Protein AF-A0A151QX28-F1 (afdb_monomer)

Organism: Cajanus cajan (NCBI:txid3821)

Radius of gyration: 12.08 Å; Cα contacts (8 Å, |Δi|>4): 25; chains: 1; bounding box: 32×14×30 Å

Structure (mmCIF, N/CA/C/O backbone):
data_AF-A0A151QX28-F1
#
_entry.id   AF-A0A151QX28-F1
#
loop_
_atom_site.group_PDB
_atom_site.id
_atom_site.type_symbol
_atom_site.label_atom_id
_atom_site.label_alt_id
_atom_site.label_comp_id
_atom_site.label_asym_id
_atom_site.label_entity_id
_atom_site.label_seq_id
_atom_site.pdbx_PDB_ins_code
_atom_site.Cartn_x
_atom_site.Cartn_y
_atom_site.Cartn_z
_atom_site.occupancy
_atom_site.B_iso_or_equiv
_atom_site.auth_seq_id
_atom_site.auth_comp_id
_atom_site.auth_asym_id
_atom_site.auth_atom_id
_atom_site.pdbx_PDB_model_num
ATOM 1 N N . MET A 1 1 ? 2.653 -5.874 4.024 1.00 76.75 1 MET A N 1
ATOM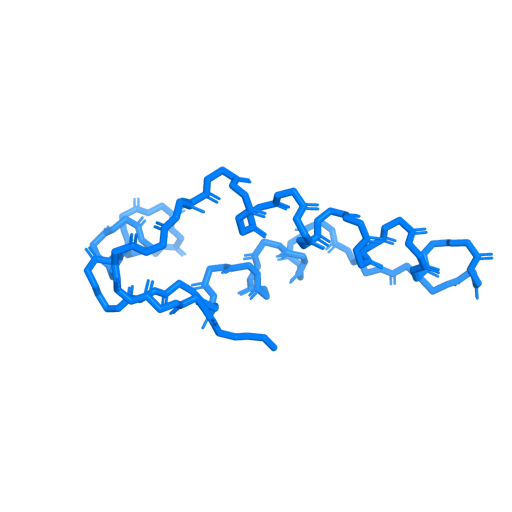 2 C CA . MET A 1 1 ? 2.404 -4.794 5.005 1.00 76.75 1 MET A CA 1
ATOM 3 C C . MET A 1 1 ? 0.936 -4.812 5.389 1.00 76.75 1 MET A C 1
ATOM 5 O O . MET A 1 1 ? 0.106 -5.048 4.521 1.00 76.75 1 MET A O 1
ATOM 9 N N . LYS A 1 2 ? 0.623 -4.598 6.666 1.00 91.81 2 LYS A N 1
ATOM 10 C CA . LYS A 1 2 ? -0.736 -4.364 7.165 1.00 91.81 2 LYS A CA 1
ATOM 11 C C . LYS A 1 2 ? -0.673 -3.118 8.037 1.00 91.81 2 LYS A C 1
ATOM 13 O O . LYS A 1 2 ? 0.293 -2.976 8.780 1.00 91.81 2 LYS A O 1
ATOM 18 N N . MET A 1 3 ? -1.647 -2.233 7.894 1.00 95.12 3 MET A N 1
ATOM 19 C CA . MET A 1 3 ? -1.794 -1.076 8.765 1.00 95.12 3 MET A CA 1
ATOM 20 C C . MET A 1 3 ? -2.440 -1.527 10.075 1.00 95.12 3 MET A C 1
ATOM 22 O O . MET A 1 3 ? -3.363 -2.348 10.066 1.00 95.12 3 MET A O 1
ATOM 26 N N . HIS A 1 4 ? -1.961 -1.001 11.196 1.00 92.94 4 HIS A N 1
ATOM 27 C CA . HIS A 1 4 ? -2.545 -1.279 12.506 1.00 92.94 4 HIS A CA 1
ATOM 28 C C . HIS A 1 4 ? -3.583 -0.219 12.899 1.00 92.94 4 HIS A C 1
ATOM 30 O O . HIS A 1 4 ? -3.530 0.932 12.463 1.00 92.94 4 HIS A O 1
ATOM 36 N N . GLU A 1 5 ? -4.545 -0.607 13.741 1.00 91.62 5 GLU A N 1
ATOM 37 C CA . GLU A 1 5 ? -5.511 0.335 14.317 1.00 91.62 5 GLU A CA 1
ATOM 38 C C . GLU A 1 5 ? -4.778 1.450 15.084 1.00 91.62 5 GLU A C 1
ATOM 40 O O . GLU A 1 5 ? -3.862 1.186 15.863 1.00 91.62 5 GLU A O 1
ATOM 45 N N . GLY A 1 6 ? -5.178 2.703 14.851 1.00 90.75 6 GLY A N 1
ATOM 46 C CA . GLY A 1 6 ? -4.543 3.888 15.441 1.00 90.75 6 GLY A CA 1
ATOM 47 C C . GLY A 1 6 ? -3.303 4.413 14.703 1.00 90.75 6 GLY A C 1
ATOM 48 O O . GLY A 1 6 ? -2.795 5.473 15.070 1.00 90.75 6 GLY A O 1
ATOM 49 N N . GLU A 1 7 ? -2.821 3.737 13.654 1.00 93.31 7 GLU A N 1
ATOM 50 C CA . GLU A 1 7 ? -1.785 4.296 12.779 1.00 93.31 7 GLU A CA 1
ATOM 51 C C . GLU A 1 7 ? -2.333 5.426 11.894 1.00 93.31 7 GLU A C 1
ATOM 53 O O . GLU A 1 7 ? -3.520 5.493 11.573 1.00 93.31 7 GLU A O 1
ATOM 58 N N . SER A 1 8 ? -1.451 6.334 11.4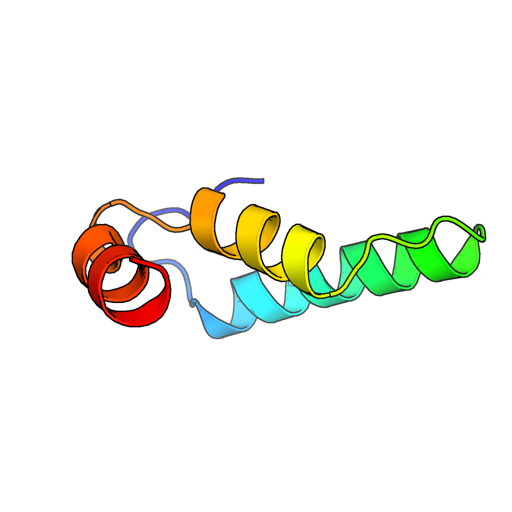66 1.00 94.94 8 SER A N 1
ATOM 59 C CA . SER A 1 8 ? -1.819 7.384 10.513 1.00 94.94 8 SER A CA 1
ATOM 60 C C . SER A 1 8 ? -1.983 6.796 9.114 1.00 94.94 8 SER A C 1
ATOM 62 O O . SER A 1 8 ? -1.016 6.305 8.527 1.00 94.94 8 SER A O 1
ATOM 64 N N . ILE A 1 9 ? -3.189 6.915 8.555 1.00 93.81 9 ILE A N 1
ATOM 65 C CA . ILE A 1 9 ? -3.485 6.465 7.190 1.00 93.81 9 ILE A CA 1
ATOM 66 C C . ILE A 1 9 ? -2.607 7.166 6.147 1.00 93.81 9 ILE A C 1
ATOM 68 O O . ILE A 1 9 ? -2.118 6.514 5.232 1.00 93.81 9 ILE A O 1
ATOM 72 N N . HIS A 1 10 ? -2.320 8.460 6.319 1.00 95.31 10 HIS A N 1
ATOM 73 C CA . HIS A 1 10 ? -1.436 9.197 5.412 1.00 95.31 10 HIS A CA 1
ATOM 74 C C . HIS A 1 10 ? -0.023 8.615 5.402 1.00 95.31 10 HIS A C 1
ATOM 76 O O . HIS A 1 10 ? 0.518 8.340 4.337 1.00 95.31 10 HIS A O 1
ATOM 82 N N . LYS A 1 11 ? 0.538 8.330 6.585 1.00 95.88 11 LYS A N 1
ATOM 83 C CA . LYS A 1 11 ? 1.864 7.707 6.691 1.00 95.88 11 LYS A CA 1
ATOM 84 C C . LYS A 1 11 ? 1.891 6.323 6.037 1.00 95.88 11 LYS A C 1
ATOM 86 O O . LYS A 1 11 ? 2.886 5.947 5.425 1.00 95.88 11 LYS A O 1
ATOM 91 N N . HIS A 1 12 ? 0.813 5.555 6.177 1.00 96.12 12 HIS A N 1
ATOM 92 C CA . HIS A 1 12 ? 0.704 4.239 5.553 1.00 96.12 12 HIS A CA 1
ATOM 93 C C . HIS A 1 12 ? 0.634 4.322 4.022 1.00 96.12 12 HIS A C 1
ATOM 95 O O . HIS A 1 12 ? 1.336 3.571 3.345 1.00 96.12 12 HIS A O 1
ATOM 101 N N . ILE A 1 13 ? -0.138 5.271 3.482 1.00 95.75 13 ILE A N 1
ATOM 102 C CA . ILE A 1 13 ? -0.211 5.553 2.039 1.00 95.75 13 ILE A CA 1
ATOM 103 C C . ILE A 1 13 ? 1.160 5.982 1.501 1.00 95.75 13 ILE A C 1
ATOM 105 O O . ILE A 1 13 ? 1.610 5.446 0.489 1.00 95.75 13 ILE A O 1
ATOM 109 N N . ASP A 1 14 ? 1.864 6.879 2.196 1.00 96.81 14 ASP A N 1
ATOM 110 C CA . ASP A 1 14 ? 3.206 7.321 1.797 1.00 96.81 14 ASP A CA 1
ATOM 111 C C . ASP A 1 14 ? 4.192 6.147 1.729 1.00 96.81 14 ASP A C 1
ATOM 113 O O . ASP A 1 14 ? 4.937 6.009 0.757 1.00 96.81 14 ASP A O 1
ATOM 117 N N . ASN A 1 15 ? 4.162 5.249 2.721 1.00 95.62 15 ASN A N 1
ATOM 118 C CA . ASN A 1 15 ? 4.991 4.043 2.712 1.00 95.62 15 ASN A CA 1
ATOM 119 C C . ASN A 1 15 ? 4.665 3.133 1.517 1.00 95.62 15 ASN A C 1
ATOM 121 O O . ASN A 1 15 ? 5.576 2.581 0.901 1.00 95.62 15 ASN A O 1
ATOM 125 N N . PHE A 1 16 ? 3.383 2.987 1.174 1.00 95.62 16 PHE A N 1
ATO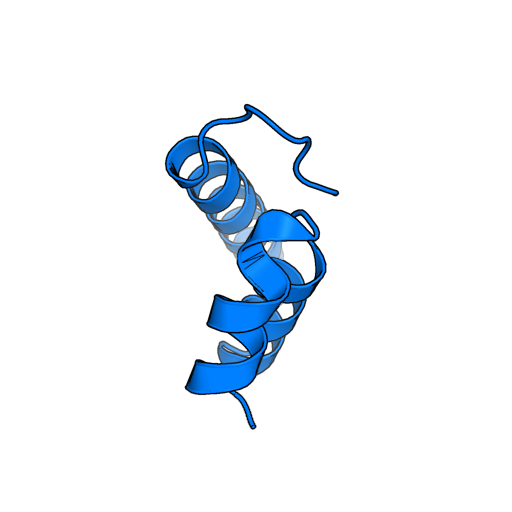M 126 C CA . PHE A 1 16 ? 2.953 2.230 -0.002 1.00 95.62 16 PHE A CA 1
ATOM 127 C C . PHE A 1 16 ? 3.485 2.845 -1.304 1.00 95.62 16 PHE A C 1
ATOM 129 O O . PHE A 1 16 ? 4.058 2.135 -2.132 1.00 95.62 16 PHE A O 1
ATOM 136 N N . ASN A 1 17 ? 3.392 4.169 -1.449 1.00 94.81 17 ASN A N 1
ATOM 137 C CA . ASN A 1 17 ? 3.919 4.888 -2.610 1.00 94.81 17 ASN A CA 1
ATOM 138 C C . ASN A 1 17 ? 5.437 4.708 -2.752 1.00 94.81 17 ASN A C 1
ATOM 140 O O . ASN A 1 17 ? 5.932 4.482 -3.855 1.00 94.81 17 ASN A O 1
ATOM 144 N N . ILE A 1 18 ? 6.185 4.743 -1.644 1.00 96.44 18 ILE A N 1
ATOM 145 C CA . ILE A 1 18 ? 7.634 4.481 -1.645 1.00 96.44 18 ILE A CA 1
ATOM 146 C C . ILE A 1 18 ? 7.946 3.067 -2.157 1.00 96.44 18 ILE A C 1
ATOM 148 O O . ILE A 1 18 ? 8.903 2.888 -2.916 1.00 96.44 18 ILE A O 1
ATOM 152 N N . VAL A 1 19 ? 7.146 2.063 -1.782 1.00 95.88 19 VAL A N 1
AT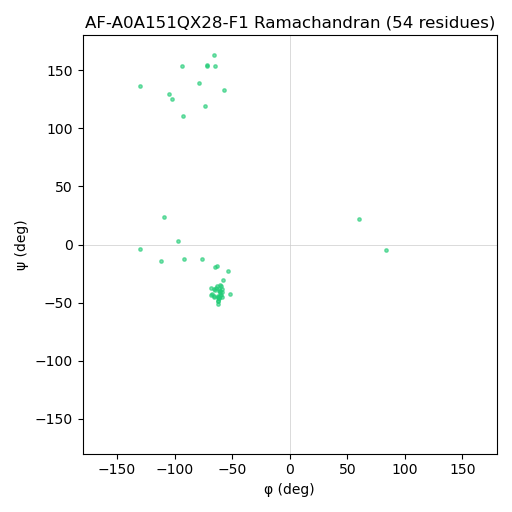OM 153 C CA . VAL A 1 19 ? 7.308 0.691 -2.288 1.00 95.88 19 VAL A CA 1
ATOM 154 C C . VAL A 1 19 ? 7.097 0.646 -3.801 1.00 95.88 19 VAL A C 1
ATOM 156 O O . VAL A 1 19 ? 7.960 0.123 -4.504 1.00 95.88 19 VAL A O 1
ATOM 159 N N . PHE A 1 20 ? 6.021 1.239 -4.327 1.00 95.12 20 PHE A N 1
ATOM 160 C CA . PHE A 1 20 ? 5.763 1.237 -5.774 1.00 95.12 20 PHE A CA 1
ATOM 161 C C . PHE A 1 20 ? 6.806 2.022 -6.570 1.00 95.12 20 PHE A C 1
ATOM 163 O O . PHE A 1 20 ? 7.251 1.561 -7.619 1.00 95.12 20 PHE A O 1
ATOM 170 N N . LEU A 1 21 ? 7.279 3.155 -6.045 1.00 96.06 21 LEU A N 1
ATOM 171 C CA . LEU A 1 21 ? 8.411 3.881 -6.623 1.00 96.06 21 LEU A CA 1
ATOM 172 C C . LEU A 1 21 ? 9.673 3.010 -6.673 1.00 96.06 21 LEU A C 1
ATOM 174 O O . LEU A 1 21 ? 10.387 3.014 -7.673 1.00 96.06 21 LEU A O 1
ATOM 178 N N . SER A 1 22 ? 9.934 2.229 -5.623 1.00 96.94 22 SER A N 1
ATOM 179 C CA . SER A 1 22 ? 11.096 1.335 -5.571 1.00 96.94 22 SER A CA 1
ATOM 180 C C . SER A 1 22 ? 10.980 0.172 -6.559 1.00 96.94 22 SER A C 1
ATOM 182 O O . SER A 1 22 ? 11.979 -0.201 -7.166 1.00 96.94 22 SER A O 1
ATOM 184 N N . LEU A 1 23 ? 9.774 -0.372 -6.756 1.00 96.50 23 LEU A N 1
ATOM 185 C CA . LEU A 1 23 ? 9.505 -1.396 -7.772 1.00 96.50 23 LEU A CA 1
ATOM 186 C C . LEU A 1 23 ? 9.692 -0.835 -9.184 1.00 96.50 23 LEU A C 1
ATOM 188 O O . LEU A 1 23 ? 10.386 -1.434 -10.004 1.00 96.50 23 LEU A O 1
ATOM 192 N N . LYS A 1 24 ? 9.173 0.368 -9.438 1.00 95.62 24 LYS A N 1
ATOM 193 C CA . LYS A 1 24 ? 9.355 1.059 -10.716 1.00 95.62 24 LYS A CA 1
ATOM 194 C C . LYS A 1 24 ? 10.831 1.309 -11.040 1.00 95.62 24 LYS A C 1
ATOM 196 O O . LYS A 1 24 ? 11.217 1.203 -12.197 1.00 95.62 24 LYS A O 1
ATOM 201 N N . ASN A 1 25 ? 11.661 1.595 -10.035 1.00 97.06 25 ASN A N 1
ATOM 202 C CA . ASN A 1 25 ? 13.105 1.796 -10.216 1.00 97.06 25 ASN A CA 1
ATOM 203 C C . ASN A 1 25 ? 13.857 0.540 -10.691 1.00 97.06 25 ASN A C 1
ATOM 205 O O . ASN A 1 25 ? 14.975 0.670 -11.183 1.00 97.06 25 ASN A O 1
ATOM 209 N N . ILE A 1 26 ? 13.280 -0.655 -10.525 1.00 97.56 26 ILE A N 1
ATOM 210 C CA . ILE A 1 26 ? 13.827 -1.929 -11.022 1.00 97.56 26 ILE A CA 1
ATOM 211 C C . ILE A 1 26 ? 13.004 -2.487 -12.194 1.00 97.56 26 ILE A C 1
ATOM 213 O O . ILE A 1 26 ? 12.987 -3.695 -12.417 1.00 97.56 26 ILE A O 1
ATOM 217 N N . ASP A 1 27 ? 12.292 -1.607 -12.906 1.00 97.00 27 ASP A N 1
ATOM 218 C CA . ASP A 1 27 ? 11.432 -1.918 -14.054 1.00 97.00 27 ASP A CA 1
ATOM 219 C C . ASP A 1 27 ? 10.276 -2.892 -13.748 1.00 97.00 27 ASP A C 1
ATOM 221 O O . ASP A 1 27 ? 9.701 -3.505 -14.649 1.00 97.00 27 ASP A O 1
ATOM 225 N N . VAL A 1 28 ? 9.879 -3.012 -12.475 1.00 97.19 28 VAL A N 1
ATOM 226 C CA . VAL A 1 28 ? 8.675 -3.745 -12.068 1.00 97.19 28 VAL A CA 1
ATOM 227 C C . VAL A 1 28 ? 7.509 -2.767 -11.987 1.00 97.19 28 VAL A C 1
ATOM 229 O O . VAL A 1 28 ? 7.448 -1.914 -11.101 1.00 97.19 28 VAL A O 1
ATOM 232 N N . ILE A 1 29 ? 6.567 -2.903 -12.917 1.00 93.94 29 ILE A N 1
ATOM 233 C CA . ILE A 1 29 ? 5.362 -2.075 -12.986 1.00 93.94 29 ILE A CA 1
ATOM 234 C C . ILE A 1 29 ? 4.190 -2.886 -12.435 1.00 93.94 29 ILE A C 1
ATOM 236 O O . ILE A 1 29 ? 3.924 -3.995 -12.892 1.00 93.94 29 ILE A O 1
ATOM 240 N N . VAL A 1 30 ? 3.506 -2.316 -11.448 1.00 95.19 30 VAL A N 1
ATOM 241 C CA . VAL A 1 30 ? 2.215 -2.793 -10.944 1.00 95.19 30 VAL A CA 1
ATOM 242 C C . VAL A 1 30 ? 1.173 -1.827 -11.484 1.00 95.19 30 VAL A C 1
ATOM 244 O O . VAL A 1 30 ? 1.382 -0.618 -11.375 1.00 95.19 30 VAL A O 1
ATOM 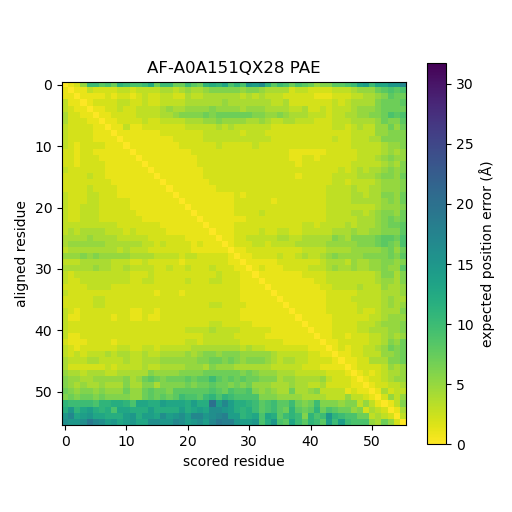247 N N . ASP A 1 31 ? 0.105 -2.329 -12.096 1.00 96.06 31 ASP A N 1
ATOM 248 C CA . ASP A 1 31 ? -0.932 -1.459 -12.650 1.00 96.06 31 ASP A CA 1
ATOM 249 C C . ASP A 1 31 ? -1.646 -0.668 -11.547 1.00 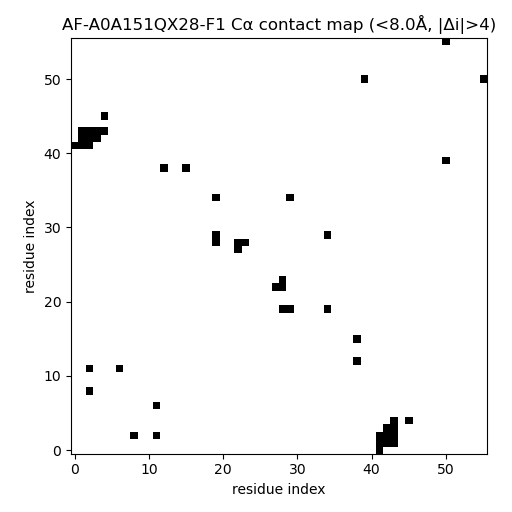96.06 31 ASP A C 1
ATOM 251 O O . ASP A 1 31 ? -1.693 -1.099 -10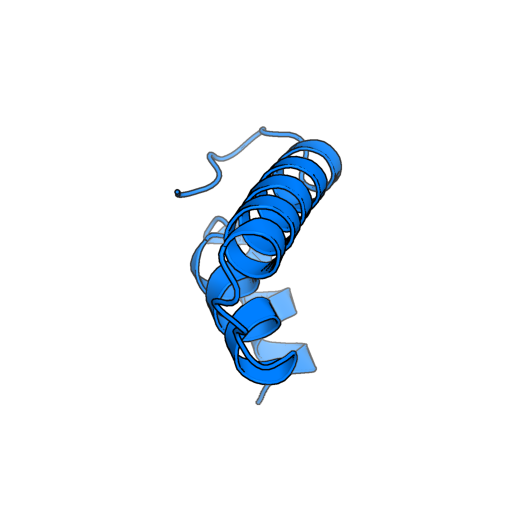.394 1.00 96.06 31 ASP A O 1
ATOM 255 N N . ASP A 1 32 ? -2.192 0.496 -11.883 1.00 93.88 32 ASP A N 1
ATOM 256 C CA . ASP A 1 32 ? -2.791 1.402 -10.900 1.00 93.88 32 ASP A CA 1
ATOM 257 C C . ASP A 1 32 ? -3.972 0.737 -10.164 1.00 93.88 32 ASP A C 1
ATOM 259 O O . ASP A 1 32 ? -4.138 0.937 -8.958 1.00 93.88 32 ASP A O 1
ATOM 263 N N . GLU A 1 33 ? -4.744 -0.120 -10.844 1.00 93.88 33 GLU A N 1
ATOM 264 C CA . GLU A 1 33 ? -5.814 -0.916 -10.224 1.00 93.88 33 GLU A CA 1
ATOM 265 C C . GLU A 1 33 ? -5.256 -1.887 -9.170 1.00 93.88 33 GLU A C 1
ATOM 267 O O . GLU A 1 33 ? -5.713 -1.904 -8.023 1.00 93.88 33 GLU A O 1
ATOM 272 N N . ASP A 1 34 ? -4.203 -2.630 -9.516 1.00 94.56 34 ASP A N 1
ATOM 273 C CA . ASP A 1 34 ? -3.542 -3.567 -8.606 1.00 94.56 34 ASP A CA 1
ATOM 274 C C . ASP A 1 34 ? -2.903 -2.844 -7.410 1.00 94.56 34 ASP A C 1
ATOM 276 O O . ASP A 1 34 ? -2.958 -3.330 -6.275 1.00 94.56 34 ASP A O 1
ATOM 280 N N . GLN A 1 35 ? -2.330 -1.655 -7.624 1.00 94.69 35 GLN A N 1
ATOM 281 C CA . GLN A 1 35 ? -1.783 -0.829 -6.544 1.00 94.69 35 GLN A CA 1
ATOM 282 C C . GLN A 1 35 ? -2.868 -0.444 -5.533 1.00 94.69 35 GLN A C 1
ATOM 284 O O . GLN A 1 35 ? -2.659 -0.536 -4.316 1.00 94.69 35 GLN A O 1
ATOM 289 N N . VAL A 1 36 ? -4.041 -0.050 -6.031 1.00 93.19 36 VAL A N 1
ATOM 290 C CA . VAL A 1 36 ? -5.195 0.314 -5.209 1.00 93.19 36 VAL A CA 1
ATOM 291 C C . VAL A 1 36 ? -5.725 -0.901 -4.448 1.00 93.19 36 VAL A C 1
ATOM 293 O O . VAL A 1 36 ? -5.927 -0.812 -3.235 1.00 93.19 36 VAL A O 1
ATOM 296 N N . VAL A 1 37 ? -5.866 -2.060 -5.097 1.00 93.38 37 VAL A N 1
ATOM 297 C CA . VAL A 1 37 ? -6.281 -3.309 -4.433 1.00 93.38 37 VAL A CA 1
ATOM 298 C C . VAL A 1 37 ? -5.309 -3.686 -3.309 1.00 93.38 37 VAL A C 1
ATOM 300 O O . VAL A 1 37 ? -5.733 -4.002 -2.191 1.00 93.38 37 VAL A O 1
ATOM 303 N N . LEU A 1 38 ? -3.998 -3.599 -3.556 1.00 94.69 38 LEU A N 1
ATOM 304 C CA . LEU A 1 38 ? -2.975 -3.877 -2.547 1.00 94.69 38 LEU A CA 1
ATOM 305 C C . LEU A 1 38 ? -3.068 -2.914 -1.356 1.00 94.69 38 LEU A C 1
ATOM 307 O O . LEU A 1 38 ? -3.028 -3.371 -0.208 1.00 94.69 38 LEU A O 1
ATOM 311 N N . LEU A 1 39 ? -3.250 -1.614 -1.603 1.00 94.50 39 LEU A N 1
ATOM 312 C CA . LEU A 1 39 ? -3.423 -0.614 -0.550 1.00 94.50 39 LEU A CA 1
ATOM 313 C C . LEU A 1 39 ? -4.683 -0.890 0.281 1.00 94.50 39 LEU A C 1
ATOM 315 O O . LEU A 1 39 ? -4.594 -0.983 1.505 1.00 94.50 39 LEU A O 1
ATOM 319 N N . LEU A 1 40 ? -5.843 -1.084 -0.348 1.00 93.56 40 LEU A N 1
ATOM 320 C CA . LEU A 1 40 ? -7.113 -1.293 0.362 1.00 93.56 40 LEU A CA 1
ATOM 321 C C . LEU A 1 40 ? -7.110 -2.588 1.169 1.00 93.56 40 LEU A C 1
ATOM 323 O O . LEU A 1 40 ? -7.556 -2.604 2.315 1.00 93.56 40 LEU A O 1
ATOM 327 N N . SER A 1 41 ? -6.528 -3.657 0.617 1.00 92.94 41 SER A N 1
ATOM 328 C CA . SER A 1 41 ? -6.389 -4.936 1.320 1.00 92.94 41 SER A CA 1
ATOM 329 C C . SER A 1 41 ? -5.516 -4.831 2.575 1.00 92.94 41 SER A C 1
ATOM 331 O O . SER A 1 41 ? -5.541 -5.721 3.429 1.00 92.94 41 SER A O 1
ATOM 333 N N . SER A 1 42 ? -4.704 -3.778 2.693 1.00 94.44 42 SER A N 1
ATOM 334 C CA . SER A 1 42 ? -3.802 -3.563 3.821 1.00 94.44 42 SER A CA 1
ATOM 335 C C . SER A 1 42 ? -4.409 -2.740 4.958 1.00 94.44 42 SER A C 1
ATOM 337 O O . SER A 1 42 ? -3.812 -2.710 6.037 1.00 94.44 42 SER A O 1
ATOM 339 N N . LEU A 1 43 ? -5.560 -2.098 4.725 1.00 94.44 43 LEU A N 1
ATOM 340 C CA . LEU A 1 43 ? -6.226 -1.251 5.708 1.00 94.44 43 LEU A CA 1
ATOM 341 C C . LEU A 1 43 ? -6.852 -2.081 6.846 1.00 94.44 43 LEU A C 1
ATOM 343 O O . LEU A 1 43 ? -7.209 -3.247 6.645 1.00 94.44 43 LEU A O 1
ATOM 347 N N . PRO A 1 44 ? -7.007 -1.493 8.045 1.00 94.69 44 PRO A N 1
ATOM 348 C CA . PRO A 1 44 ? -7.710 -2.127 9.150 1.00 94.69 44 PRO A CA 1
ATOM 349 C C . PRO A 1 44 ? -9.199 -2.314 8.854 1.00 94.69 44 PRO A C 1
ATOM 351 O O . PRO A 1 44 ? -9.784 -1.633 8.007 1.00 94.69 44 PRO A O 1
ATOM 354 N N . ARG A 1 45 ? -9.843 -3.179 9.642 1.00 89.56 45 ARG A N 1
ATOM 355 C CA . ARG A 1 45 ? -11.273 -3.476 9.512 1.00 89.56 45 ARG A CA 1
ATOM 356 C C . ARG A 1 45 ? -12.159 -2.240 9.647 1.00 89.56 45 ARG A C 1
ATOM 358 O O . ARG A 1 45 ? -13.198 -2.170 9.002 1.00 89.56 45 ARG A O 1
ATOM 365 N N . ALA A 1 46 ? -11.736 -1.246 10.428 1.00 89.12 46 ALA A N 1
ATOM 366 C CA . ALA A 1 46 ? -12.445 0.025 10.557 1.00 89.12 46 ALA A CA 1
ATOM 367 C C . ALA A 1 46 ? -12.732 0.720 9.206 1.00 89.12 46 ALA A C 1
ATOM 369 O O . ALA A 1 46 ? -13.678 1.501 9.110 1.00 89.12 46 ALA A O 1
ATOM 370 N N . TYR A 1 47 ? -11.963 0.410 8.156 1.00 89.38 47 TYR A N 1
ATOM 371 C CA . TYR A 1 47 ? -12.127 0.965 6.813 1.00 89.38 47 TYR A CA 1
ATOM 372 C C . TYR A 1 47 ? -12.928 0.060 5.859 1.00 89.38 47 TYR A C 1
ATOM 374 O O . TYR A 1 47 ? -13.111 0.446 4.707 1.00 89.38 47 TYR A O 1
ATOM 382 N N . GLU A 1 48 ? -13.461 -1.092 6.299 1.00 85.50 48 GLU A N 1
ATOM 383 C CA . GLU A 1 48 ? -14.260 -2.004 5.448 1.00 85.50 48 GLU A CA 1
ATOM 384 C C . GLU A 1 48 ? -15.396 -1.263 4.727 1.00 85.50 48 GLU A C 1
ATOM 386 O O . GLU A 1 48 ? -15.573 -1.447 3.528 1.00 85.50 48 GLU A O 1
ATOM 391 N N . ASN A 1 49 ? -16.111 -0.361 5.408 1.00 86.12 49 ASN A N 1
ATOM 392 C CA . ASN A 1 49 ? -17.193 0.423 4.797 1.00 86.12 49 ASN A CA 1
ATOM 393 C C . ASN A 1 49 ? -16.697 1.352 3.678 1.00 86.12 49 ASN A C 1
ATOM 395 O O . ASN A 1 49 ? -17.393 1.561 2.688 1.00 86.12 49 ASN A O 1
ATOM 399 N N . PHE A 1 50 ? -15.498 1.920 3.829 1.00 84.38 50 PHE A N 1
ATOM 400 C CA . PHE A 1 50 ? -14.888 2.746 2.791 1.00 84.38 50 PHE A CA 1
ATOM 401 C C . PHE A 1 50 ? -14.508 1.897 1.576 1.00 84.38 50 PHE A C 1
ATOM 403 O O . PHE A 1 50 ? -14.800 2.291 0.450 1.00 84.38 50 PHE A O 1
ATOM 410 N N . VAL A 1 51 ? -13.918 0.719 1.801 1.00 81.38 51 VAL A N 1
ATOM 411 C CA . VAL A 1 51 ? -13.586 -0.22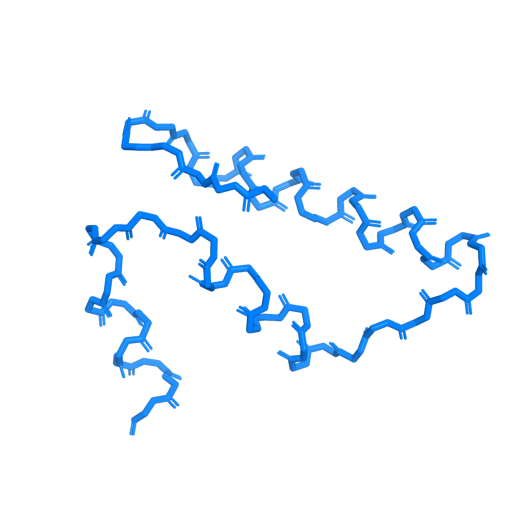5 0.723 1.00 81.38 51 VAL A CA 1
ATOM 412 C C . VAL A 1 51 ? -14.858 -0.691 0.009 1.00 81.38 51 VAL A C 1
ATOM 414 O O . VAL A 1 51 ? -14.914 -0.661 -1.216 1.00 81.38 51 VAL A O 1
ATOM 417 N N . HIS A 1 52 ? -15.900 -1.055 0.762 1.00 80.06 52 HIS A N 1
ATOM 418 C CA . HIS A 1 52 ? -17.166 -1.526 0.208 1.00 80.06 52 HIS A CA 1
ATOM 419 C C . HIS A 1 52 ? -17.864 -0.487 -0.665 1.00 80.06 52 HIS A C 1
ATOM 421 O O . HIS A 1 52 ? -18.269 -0.819 -1.767 1.00 80.06 52 HIS A O 1
ATOM 427 N N . ASN A 1 53 ? -17.955 0.764 -0.214 1.00 77.75 53 ASN A N 1
ATOM 428 C CA . ASN A 1 53 ? -18.713 1.793 -0.929 1.00 77.75 53 ASN A CA 1
ATOM 429 C C . ASN A 1 53 ? -18.013 2.357 -2.179 1.00 77.75 53 ASN A C 1
ATOM 431 O O . ASN A 1 53 ? -18.645 3.102 -2.923 1.00 77.75 53 ASN A O 1
ATOM 435 N N . ASN A 1 54 ? -16.716 2.091 -2.380 1.00 70.94 54 ASN A N 1
ATOM 436 C CA . ASN A 1 54 ? -15.942 2.671 -3.488 1.00 70.94 54 ASN A CA 1
ATOM 437 C C . ASN A 1 54 ? -15.517 1.649 -4.555 1.00 70.94 54 ASN A C 1
ATOM 439 O O . ASN A 1 54 ? -15.079 2.065 -5.624 1.00 70.94 54 ASN A O 1
ATOM 443 N N . 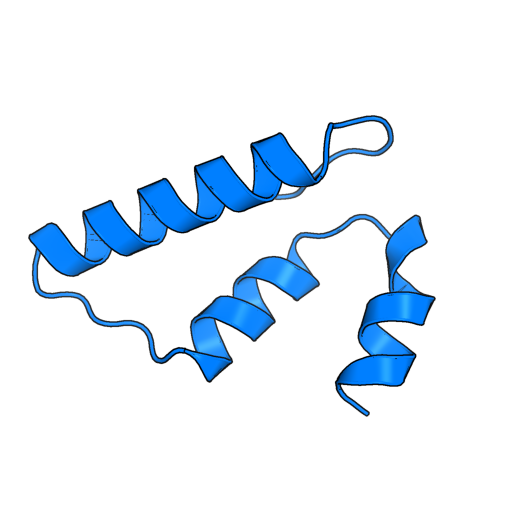PHE A 1 55 ? -15.616 0.345 -4.278 1.00 68.25 55 PHE A N 1
ATOM 444 C CA . PHE A 1 55 ? -15.091 -0.707 -5.163 1.00 68.25 55 PHE A CA 1
ATOM 445 C C . PHE A 1 55 ? -16.092 -1.829 -5.475 1.00 68.25 55 PHE A C 1
ATOM 447 O O . PHE A 1 55 ? -15.775 -2.700 -6.283 1.00 68.25 55 PHE A O 1
ATOM 454 N N . TRP A 1 56 ? -17.288 -1.803 -4.880 1.00 60.00 56 TRP A N 1
ATOM 455 C CA . TRP A 1 56 ? -18.385 -2.745 -5.131 1.00 60.00 56 TRP A CA 1
ATOM 456 C C . TRP A 1 56 ? -19.706 -1.985 -5.259 1.00 60.00 56 TRP A C 1
ATOM 458 O O . TRP A 1 56 ? -20.564 -2.448 -6.042 1.00 60.00 56 TRP A O 1
#

Nearest PDB structures (foldseek):
  7nli-assembly1_B  TM=7.362E-01  e=8.554E-01  Saccharomyces cerevisiae
  6tn7-assembly1_B  TM=7.625E-01  e=1.812E+00  Homo sapiens
  7nlg-assembly2_C-2  TM=7.406E-01  e=2.548E+00  Saccharomyces cerevisiae

Secondary structure (DSSP, 8-state):
--PPTTS-HHHHHHHHHHHHHHHHTTT----HHHHHHHHHHTS-GGGHHHHHHHH-

Mean predicted aligned error: 3.56 Å

InterPro domains:
  IPR061502 Copia/RE1/RE2-like, N-terminal domain [PF14223] (1-52)

Foldseek 3Di:
DADDPPDDLVVLVVVLVVVQVVCVVVVRHDDPVRSVVVSVVRYDPVCVVVCVVPPD

Solvent-accessible surface area (backbone atoms only — not comparable to full-atom values): 3464 Å² total; per-residue (Å²): 129,70,54,58,87,90,59,60,64,66,62,52,50,52,54,51,50,52,50,54,54,55,34,45,74,70,76,44,82,74,55,73,68,57,50,49,52,56,54,61,74,20,52,41,77,92,45,48,67,60,53,48,76,74,77,112

Sequence (56 aa):
MKMHEGESIHKHIDNFNIVFLSLKNIDVIVDDEDQVVLLLSSLPRAYENFVHNNFW

pLDDT: mean 91.41, std 7.7, range [60.0, 97.56]